Protein 3NRW (pdb70)

Foldseek 3Di:
DDKAFLVRLLVVVLVVCVPPDDPVVSVLLVVLSVLVNVVCVVVVNGILPDDLVNLVVSLVVVVPDPDDLVSSLVNVSVLVSVCVCLVVVRHPVCHSVSHDRD

Nearest PDB structures (foldseek):
  3nrw-assembly1_A  TM=1.010E+00  e=4.434E-15  Haloarcula marismortui
  1pvq-assembly1_B-2  TM=6.717E-01  e=6.947E-01  Punavirus P1
  1pvp-assembly1_B-2  TM=6.089E-01  e=6.559E-01  Punavirus P1
  3c28-assembly1_A-2  TM=6.349E-01  e=1.233E+00  unclassified
  2hof-assembly1_A-2  TM=6.250E-01  e=1.841E+00  Punavirus P1

Structure (mmCIF, N/CA/C/O backbone):
data_3NRW
#
_entry.id   3NRW
#
_cell.length_a   78.531
_cell.length_b   78.531
_cell.length_c   36.654
_cell.angle_alpha   90.000
_cell.angle_beta   90.000
_cell.angle_gamma   120.000
#
_symmetry.space_group_name_H-M   'P 61'
#
loop_
_entity.id
_entity.type
_entity.pdbx_description
1 polymer 'Phage integrase/site-specific recombinase'
2 water water
#
loop_
_atom_site.group_PDB
_atom_site.id
_atom_site.type_symbol
_atom_site.label_atom_id
_atom_site.label_alt_id
_atom_site.label_comp_id
_atom_site.label_asym_id
_atom_site.label_entity_id
_atom_site.label_seq_id
_atom_site.pdbx_PDB_ins_code
_atom_site.Cartn_x
_atom_site.Cartn_y
_atom_site.Cartn_z
_atom_site.occupancy
_atom_site.B_iso_or_equiv
_atom_site.auth_seq_id
_atom_site.auth_comp_id
_atom_site.auth_asym_id
_atom_site.auth_atom_id
_atom_site.pdbx_PDB_model_num
ATOM 1 N N . ARG A 1 4 ? -3.146 20.829 16.079 1.00 41.52 4 ARG A N 1
ATOM 2 C CA . ARG A 1 4 ? -3.908 21.883 15.353 1.00 41.37 4 ARG A CA 1
ATOM 3 C C . ARG A 1 4 ? -3.348 23.281 15.633 1.00 35.08 4 ARG A C 1
ATOM 4 O O . ARG A 1 4 ? -2.991 24.007 14.708 1.00 38.72 4 ARG A O 1
ATOM 12 N N . PRO A 1 5 ? -3.258 23.678 16.915 1.00 31.93 5 PRO A N 1
ATOM 13 C CA . PRO A 1 5 ? -2.725 25.014 17.204 1.00 23.81 5 PRO A CA 1
ATOM 14 C C . PRO A 1 5 ? -1.227 25.138 16.925 1.00 21.55 5 PRO A C 1
ATOM 15 O O . PRO A 1 5 ? -0.491 24.153 16.976 1.00 23.57 5 PRO A O 1
ATOM 19 N N . SER A 1 6 ? -0.787 26.356 16.628 1.00 19.32 6 SER A N 1
ATOM 20 C CA . SER A 1 6 ? 0.615 26.617 16.331 1.00 21.21 6 SER A CA 1
ATOM 21 C C . SER A 1 6 ? 1.041 27.960 16.913 1.00 19.65 6 SER A C 1
ATOM 22 O O . SER A 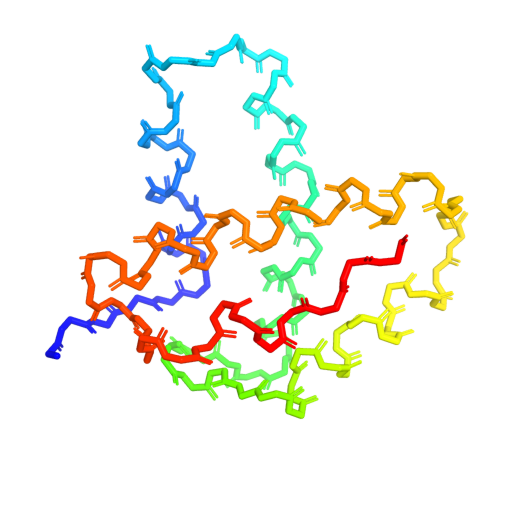1 6 ? 0.331 28.958 16.778 1.00 20.31 6 SER A O 1
ATOM 25 N N . LEU A 1 7 ? 2.197 27.976 17.572 1.00 15.79 7 LEU A N 1
ATOM 26 C CA . LEU A 1 7 ? 2.723 29.199 18.161 1.00 12.31 7 LEU A CA 1
ATOM 27 C C . LEU A 1 7 ? 4.205 29.353 17.869 1.00 14.80 7 LEU A C 1
ATOM 28 O O . LEU A 1 7 ? 4.967 28.383 17.904 1.00 15.59 7 LEU A O 1
ATOM 33 N N . SER A 1 8 ? 4.600 30.587 17.585 1.00 14.44 8 SER A N 1
ATOM 34 C CA . SER A 1 8 ? 5.993 30.903 17.313 1.00 14.21 8 SER A CA 1
ATOM 35 C C . SER A 1 8 ? 6.696 30.908 18.656 1.00 14.96 8 SER A C 1
ATOM 36 O O . SER A 1 8 ? 6.046 30.928 19.704 1.00 14.66 8 SER A O 1
ATOM 39 N N . PRO A 1 9 ? 8.035 30.876 18.646 1.00 14.38 9 PRO A N 1
ATOM 40 C CA . PRO A 1 9 ? 8.760 30.890 19.915 1.00 13.75 9 PRO A CA 1
ATOM 41 C C . PRO A 1 9 ? 8.336 32.085 20.781 1.00 15.15 9 PRO A C 1
ATOM 42 O O . PRO A 1 9 ? 8.004 31.916 21.958 1.00 14.65 9 PRO A O 1
ATOM 46 N N . ARG A 1 10 ? 8.316 33.283 20.201 1.00 13.66 10 ARG A N 1
ATOM 47 C CA . ARG A 1 10 ? 7.937 34.472 20.962 1.00 15.75 10 ARG A CA 1
ATOM 48 C C . ARG A 1 10 ? 6.516 34.366 21.522 1.00 14.38 10 ARG A C 1
ATOM 49 O O . ARG A 1 10 ? 6.288 34.657 22.697 1.00 14.72 10 ARG A O 1
ATOM 57 N N . GLU A 1 11 ? 5.567 33.936 20.696 1.00 13.83 11 GLU A N 1
ATOM 58 C CA . GLU A 1 11 ? 4.185 33.804 21.155 1.00 16.61 11 GLU A CA 1
ATOM 59 C C . GLU A 1 11 ? 4.084 32.791 22.293 1.00 14.94 11 GLU A C 1
ATOM 60 O O . GLU A 1 11 ? 3.410 33.034 23.299 1.00 14.36 11 GLU A O 1
ATOM 66 N N . ALA A 1 12 ? 4.751 31.652 22.123 1.00 10.88 12 ALA A N 1
ATOM 67 C CA . ALA A 1 12 ? 4.745 30.593 23.132 1.00 13.73 12 ALA A CA 1
ATOM 68 C C . ALA A 1 12 ? 5.397 31.060 24.429 1.00 15.04 12 ALA A C 1
ATOM 69 O O . ALA A 1 12 ? 4.965 30.683 25.522 1.00 14.11 12 ALA A O 1
ATOM 71 N N . ARG A 1 13 ? 6.442 31.870 24.300 1.00 13.22 13 ARG A N 1
ATOM 72 C CA . ARG A 1 13 ? 7.150 32.400 25.462 1.00 16.27 13 ARG A CA 1
ATOM 73 C C . ARG A 1 13 ? 6.208 33.348 26.215 1.00 17.01 13 ARG A C 1
ATOM 74 O O . ARG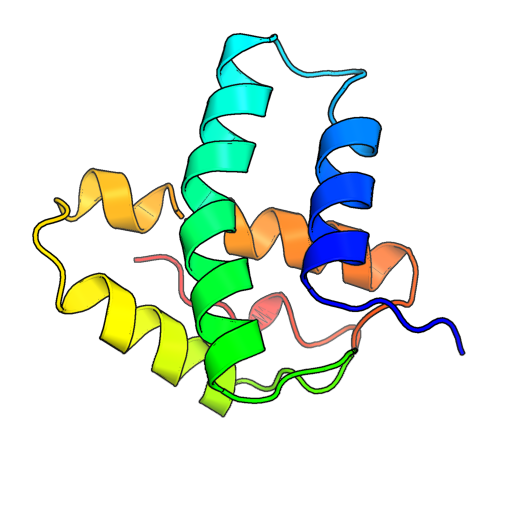 A 1 13 ? 6.027 33.206 27.426 1.00 15.42 13 ARG A O 1
ATOM 82 N N . ASP A 1 14 ? 5.595 34.294 25.502 1.00 15.79 14 ASP A N 1
ATOM 83 C CA . ASP A 1 14 ? 4.671 35.240 26.139 1.00 16.12 14 ASP A CA 1
ATOM 84 C C . ASP A 1 14 ? 3.498 34.510 26.795 1.00 16.73 14 ASP A C 1
ATOM 85 O O . ASP A 1 14 ? 3.067 34.868 27.893 1.00 15.77 14 ASP A O 1
ATOM 90 N N . ARG A 1 15 ? 2.975 33.496 26.115 1.00 14.91 15 ARG A N 1
ATOM 91 C CA . ARG A 1 15 ? 1.837 32.743 26.633 1.00 16.52 15 ARG A CA 1
ATOM 92 C C . ARG A 1 15 ? 2.181 32.059 27.947 1.00 18.44 15 ARG A C 1
ATOM 93 O O . ARG A 1 15 ? 1.397 32.079 28.896 1.00 18.15 15 ARG A O 1
ATOM 101 N N . TYR A 1 16 ? 3.365 31.458 27.996 1.00 15.97 16 TYR A N 1
ATOM 102 C CA . TYR A 1 16 ? 3.825 30.765 29.187 1.00 19.25 16 TYR A CA 1
ATOM 103 C C . TYR A 1 16 ? 3.987 31.722 30.370 1.00 20.20 16 TYR A C 1
ATOM 104 O O . TYR A 1 16 ? 3.527 31.433 31.479 1.00 21.01 16 TYR A O 1
ATOM 113 N N . LEU A 1 17 ? 4.623 32.867 30.142 1.00 16.91 17 LEU A N 1
ATOM 114 C CA . LEU A 1 17 ? 4.829 33.828 31.228 1.00 16.63 17 LEU A CA 1
ATOM 115 C C . LEU A 1 17 ? 3.499 34.324 31.800 1.00 19.84 17 LEU A C 1
ATOM 116 O O . LEU A 1 17 ? 3.353 34.456 33.016 1.00 23.03 17 LEU A O 1
ATOM 121 N N . ALA A 1 18 ? 2.533 34.586 30.925 1.00 18.25 18 ALA A N 1
ATOM 122 C CA . ALA A 1 18 ? 1.217 35.046 31.363 1.00 18.21 18 ALA A CA 1
ATOM 123 C C . ALA A 1 18 ? 0.546 33.938 32.169 1.00 23.21 18 ALA A C 1
ATOM 124 O O . ALA A 1 18 ? -0.111 34.196 33.183 1.00 25.71 18 ALA A O 1
ATOM 126 N N . HIS A 1 19 ? 0.714 32.703 31.703 1.00 21.63 19 HIS A N 1
ATOM 127 C CA . HIS A 1 19 ? 0.145 31.530 32.356 1.00 27.35 19 HIS A CA 1
ATOM 128 C C . HIS A 1 19 ? 0.710 31.306 33.756 1.00 35.02 19 HIS A C 1
ATOM 129 O O . HIS A 1 19 ? -0.005 30.868 34.660 1.00 30.16 19 HIS A O 1
ATOM 136 N N . ARG A 1 20 ? 1.994 31.602 33.931 1.00 28.79 20 ARG A N 1
ATOM 137 C CA . ARG A 1 20 ? 2.654 31.434 35.225 1.00 29.02 20 ARG A CA 1
ATOM 138 C C . ARG A 1 20 ? 2.444 32.671 36.094 1.00 30.02 20 ARG A C 1
ATOM 139 O O . ARG A 1 20 ? 2.709 32.653 37.298 1.00 29.40 20 ARG A O 1
ATOM 147 N N . GLN A 1 21 ? 1.959 33.740 35.470 1.00 31.37 21 GLN A N 1
ATOM 148 C CA . GLN A 1 21 ? 1.708 35.004 36.154 1.00 40.17 21 GLN A CA 1
ATOM 149 C C . GLN A 1 21 ? 0.560 34.867 37.154 1.00 47.53 21 GLN A C 1
ATOM 150 O O . GLN A 1 21 ? -0.053 35.863 37.539 1.00 54.16 21 GLN A O 1
ATOM 156 N N . THR A 1 22 ? 0.267 33.639 37.572 1.00 42.64 22 THR A N 1
ATOM 157 C CA . THR A 1 22 ? -0.818 33.408 38.520 1.00 46.24 22 THR A CA 1
ATOM 158 C C . THR A 1 22 ? -0.369 32.674 39.779 1.00 44.74 22 THR A C 1
ATOM 159 O O . THR A 1 22 ? -0.956 32.851 40.846 1.00 51.43 22 THR A O 1
ATOM 163 N N . ASP A 1 23 ? 0.667 31.850 39.655 1.00 42.75 23 ASP A N 1
ATOM 164 C CA . ASP A 1 23 ? 1.176 31.096 40.796 1.00 41.85 23 ASP A CA 1
ATOM 165 C C . ASP A 1 23 ? 2.681 31.257 40.997 1.00 42.64 23 ASP A C 1
ATOM 166 O O . ASP A 1 23 ? 3.335 30.387 41.578 1.00 42.42 23 ASP A O 1
ATOM 171 N N . ALA A 1 24 ? 3.226 32.370 40.519 1.00 35.74 24 ALA A N 1
ATOM 172 C CA . ALA A 1 24 ? 4.654 32.638 40.651 1.00 29.32 24 ALA A CA 1
ATOM 173 C C . ALA A 1 24 ? 4.912 34.098 41.004 1.00 22.24 24 ALA A C 1
ATOM 174 O O . ALA A 1 24 ? 4.194 34.990 40.554 1.00 24.66 24 ALA A O 1
ATOM 176 N N . ALA A 1 25 ? 5.939 34.334 41.816 1.00 21.68 25 ALA A N 1
ATOM 177 C CA . ALA A 1 25 ? 6.302 35.687 42.221 1.00 19.03 25 ALA A CA 1
ATOM 178 C C . ALA A 1 25 ? 6.868 36.432 41.013 1.00 27.66 25 ALA A C 1
ATOM 179 O O . ALA A 1 25 ? 7.281 35.807 40.036 1.00 24.11 25 ALA A O 1
ATOM 181 N N . ASP A 1 26 ? 6.880 37.761 41.089 1.00 27.58 26 ASP A N 1
ATOM 182 C CA . ASP A 1 26 ? 7.393 38.612 40.012 1.00 22.61 26 ASP A CA 1
ATOM 183 C C . ASP A 1 26 ? 8.824 38.249 39.635 1.00 23.14 26 ASP A C 1
ATOM 184 O O . ASP A 1 26 ? 9.189 38.265 38.457 1.00 19.06 26 ASP A O 1
ATOM 189 N N . ALA A 1 27 ? 9.639 37.942 40.639 1.00 22.50 27 ALA A N 1
ATOM 190 C CA . ALA A 1 27 ? 11.034 37.591 40.398 1.00 24.13 27 ALA A CA 1
ATOM 191 C C . ALA A 1 27 ? 11.157 36.285 39.624 1.00 23.20 27 ALA A C 1
ATOM 192 O O . ALA A 1 27 ? 12.046 36.140 38.788 1.00 21.21 27 ALA A O 1
ATOM 194 N N . SER A 1 28 ? 10.271 35.333 39.900 1.00 22.41 28 SER A N 1
ATOM 195 C CA . SER A 1 28 ? 10.318 34.057 39.196 1.00 20.23 28 SER A CA 1
ATOM 196 C C . SER A 1 28 ? 9.973 34.268 37.724 1.00 21.10 28 SER A C 1
ATOM 197 O O . SER A 1 28 ? 10.605 33.688 36.840 1.00 19.16 28 SER A O 1
ATOM 200 N N . ILE A 1 29 ? 8.972 35.105 37.468 1.00 20.65 29 ILE A N 1
ATOM 201 C CA . ILE A 1 29 ? 8.558 35.402 36.101 1.00 22.04 29 ILE A CA 1
ATOM 202 C C . ILE A 1 29 ? 9.726 36.031 35.352 1.00 19.44 29 ILE A C 1
ATOM 203 O O . ILE A 1 29 ? 9.998 35.675 34.206 1.00 20.19 29 ILE A O 1
ATOM 208 N N . LYS A 1 30 ? 10.414 36.972 35.992 1.00 18.82 30 LYS A N 1
ATOM 209 C CA . LYS A 1 30 ? 11.556 37.606 35.348 1.00 16.83 30 LYS A CA 1
ATOM 210 C C . LYS A 1 30 ? 12.623 36.563 35.048 1.00 15.37 30 LYS A C 1
ATOM 211 O O . LYS A 1 30 ? 13.207 36.565 33.965 1.00 16.92 30 LYS A O 1
ATOM 217 N N . SER A 1 31 ? 12.874 35.667 35.998 1.00 16.02 31 SER A N 1
ATOM 218 C CA . SER A 1 31 ? 13.880 34.626 35.793 1.00 17.56 31 SER A CA 1
ATOM 219 C C . SER A 1 31 ? 13.498 33.747 34.603 1.00 16.06 31 SER A C 1
ATOM 220 O O . SER A 1 31 ? 14.343 33.426 33.760 1.00 14.43 31 SER A O 1
ATOM 223 N N . PHE A 1 32 ? 12.227 33.362 34.538 1.00 15.11 32 PHE A N 1
ATOM 224 C CA . PHE A 1 32 ? 11.730 32.545 33.431 1.00 17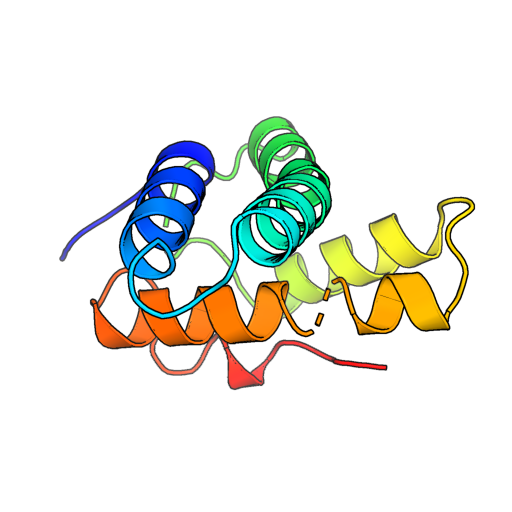.44 32 PHE A CA 1
ATOM 225 C C . PHE A 1 32 ? 11.945 33.327 32.138 1.00 16.59 32 PHE A C 1
ATOM 226 O O . PHE A 1 32 ? 12.387 32.773 31.129 1.00 16.27 32 PHE A O 1
ATOM 234 N N . ARG A 1 33 ? 11.626 34.617 32.174 1.00 14.83 33 ARG A N 1
ATOM 235 C CA . ARG A 1 33 ? 11.787 35.466 31.003 1.00 16.12 33 ARG A CA 1
ATOM 236 C C . ARG A 1 33 ? 13.243 35.506 30.555 1.00 18.12 33 ARG A C 1
ATOM 237 O O . ARG A 1 33 ? 13.539 35.297 29.378 1.00 14.84 33 ARG A O 1
ATOM 245 N N . TYR A 1 34 ? 14.154 35.767 31.485 1.00 13.54 34 TYR A N 1
ATOM 246 C CA . TYR A 1 34 ? 15.573 35.843 31.134 1.00 16.04 34 TYR A CA 1
ATOM 247 C C . TYR A 1 34 ? 16.081 34.522 30.561 1.00 17.40 34 TYR A C 1
ATOM 248 O O . TYR A 1 34 ? 16.814 34.509 29.569 1.00 18.81 34 TYR A O 1
ATOM 257 N N . ARG A 1 35 ? 15.689 33.411 31.175 1.00 13.09 35 ARG A N 1
ATOM 258 C CA . ARG A 1 35 ? 16.133 32.110 30.699 1.00 14.19 35 ARG A CA 1
ATOM 259 C C . ARG A 1 35 ? 15.624 31.793 29.297 1.00 20.16 35 ARG A C 1
ATOM 260 O O . ARG A 1 35 ? 16.393 31.356 28.438 1.00 17.46 35 ARG A O 1
ATOM 268 N N . LEU A 1 36 ? 14.338 32.024 29.065 1.00 14.34 36 LEU A N 1
ATOM 269 C CA . LEU A 1 36 ? 13.744 31.720 27.771 1.00 13.79 36 LEU A CA 1
ATOM 270 C C . LEU A 1 36 ? 14.120 32.710 26.688 1.00 17.53 36 LEU A C 1
ATOM 271 O O . LEU A 1 36 ? 13.972 32.416 25.504 1.00 13.43 36 LEU A O 1
ATOM 276 N N . LYS A 1 37 ? 14.612 33.882 27.083 1.00 14.50 37 LYS A N 1
ATOM 277 C CA . LYS A 1 37 ? 15.015 34.869 26.092 1.00 15.64 37 LYS A CA 1
ATOM 278 C C . LYS A 1 37 ? 16.101 34.270 25.205 1.00 14.66 37 LYS A C 1
ATOM 279 O O . LYS A 1 37 ? 16.123 34.498 23.997 1.00 11.83 37 LYS A O 1
ATOM 285 N N . HIS A 1 38 ? 16.999 33.491 25.802 1.00 12.10 38 HIS A N 1
ATOM 286 C CA . HIS A 1 38 ? 18.074 32.882 25.035 1.00 13.61 38 HIS A CA 1
ATOM 287 C C . HIS A 1 38 ? 17.527 31.908 24.013 1.00 12.23 38 HIS A C 1
ATOM 288 O O . HIS A 1 38 ? 18.034 31.815 22.895 1.00 14.89 38 HIS A O 1
ATOM 295 N N . PHE A 1 39 ? 16.490 31.179 24.393 1.00 11.91 39 PHE A N 1
ATOM 296 C CA . PHE A 1 39 ? 15.916 30.217 23.476 1.00 11.52 39 PHE A CA 1
ATOM 297 C C . PHE A 1 39 ? 15.172 30.889 22.327 1.00 12.68 39 PHE A C 1
ATOM 298 O O . PHE A 1 39 ? 15.307 30.484 21.173 1.00 14.22 39 PHE A O 1
ATOM 306 N N . VAL A 1 40 ? 14.385 31.910 22.640 1.00 10.88 40 VAL A N 1
ATOM 307 C CA . VAL A 1 40 ? 13.630 32.599 21.602 1.00 12.95 40 VAL A CA 1
ATOM 308 C 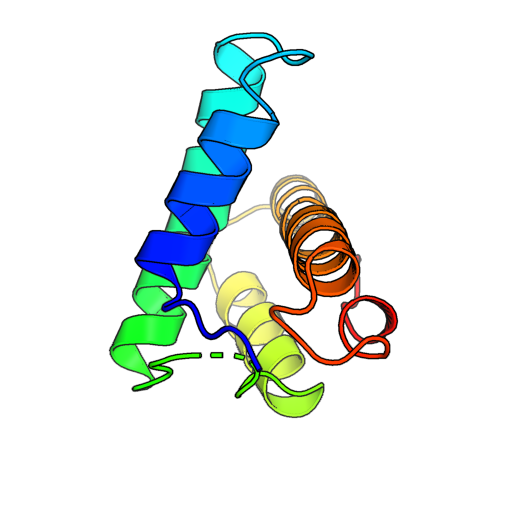C . VAL A 1 40 ? 14.546 33.204 20.543 1.00 12.64 40 VAL A C 1
ATOM 309 O O . VAL A 1 40 ? 14.298 33.043 19.348 1.00 15.54 40 VAL A O 1
ATOM 313 N N . GLU A 1 41 ? 15.608 33.889 20.964 1.00 13.27 41 GLU A N 1
ATOM 314 C CA . GLU A 1 41 ? 16.526 34.486 19.996 1.00 16.06 41 GLU A CA 1
ATOM 315 C C . GLU A 1 41 ? 17.224 33.402 19.178 1.00 15.33 41 GLU A C 1
ATOM 316 O O . GLU A 1 41 ? 17.366 33.531 17.963 1.00 12.73 41 GLU A O 1
ATOM 322 N N . TRP A 1 42 ? 17.649 32.330 19.845 1.00 13.96 42 TRP A N 1
ATOM 323 C CA . TRP A 1 42 ? 18.309 31.220 19.169 1.00 14.22 42 TRP A CA 1
ATOM 324 C C . TRP A 1 42 ? 17.366 30.574 18.155 1.00 13.89 42 TRP A C 1
ATOM 325 O O . TRP A 1 42 ? 17.733 30.359 16.997 1.00 15.31 42 TRP A O 1
ATOM 336 N N . ALA A 1 43 ? 16.149 30.262 18.588 1.00 12.43 43 ALA A N 1
ATOM 337 C CA . ALA A 1 43 ? 15.178 29.629 17.698 1.00 12.80 43 ALA A CA 1
ATOM 338 C C . ALA A 1 43 ? 14.850 30.524 16.503 1.00 14.88 43 ALA A C 1
ATOM 339 O O . ALA A 1 43 ? 14.809 30.047 15.367 1.00 15.93 43 ALA A O 1
ATOM 341 N N . GLU A 1 44 ? 14.627 31.812 16.750 1.00 11.96 44 GLU A N 1
ATOM 342 C CA . GLU A 1 44 ? 14.302 32.726 15.661 1.00 13.89 44 GLU A CA 1
ATOM 343 C C . GLU A 1 44 ? 15.456 32.805 14.662 1.00 16.87 44 GLU A C 1
ATOM 344 O O . GLU A 1 44 ? 15.233 32.816 13.451 1.00 15.38 44 GLU A O 1
ATOM 350 N N . GLU A 1 45 ? 16.686 32.851 15.162 1.00 14.96 45 GLU A N 1
ATOM 351 C CA . GLU A 1 45 ? 17.840 32.923 14.270 1.00 20.18 45 GLU A CA 1
ATOM 352 C C . GLU A 1 45 ? 18.037 31.647 13.463 1.00 23.32 45 GLU A C 1
ATOM 353 O O . GLU A 1 45 ? 18.613 31.679 12.373 1.00 23.61 45 GLU A O 1
ATOM 359 N N . ARG A 1 46 ? 17.542 30.532 13.997 1.00 17.90 46 ARG A N 1
ATOM 360 C CA . ARG A 1 46 ? 17.643 29.235 13.343 1.00 22.27 46 ARG A CA 1
ATOM 361 C C . ARG A 1 46 ? 16.401 28.955 12.502 1.00 20.90 46 ARG A C 1
ATOM 362 O O . ARG A 1 46 ? 16.163 27.818 12.097 1.00 24.93 46 ARG A O 1
ATOM 370 N N . ASP A 1 47 ? 15.608 29.996 12.262 1.00 20.27 47 ASP A N 1
ATOM 371 C CA . ASP A 1 47 ? 14.391 29.908 11.459 1.00 21.46 47 ASP A CA 1
ATOM 372 C C . ASP A 1 47 ? 13.327 28.934 11.970 1.00 25.63 47 ASP A C 1
ATOM 373 O O . ASP A 1 47 ? 12.631 28.296 11.181 1.00 25.35 47 ASP A O 1
ATOM 378 N N . ILE A 1 48 ? 13.205 28.804 13.286 1.00 18.00 48 ILE A N 1
ATOM 379 C CA . ILE A 1 48 ? 12.177 27.941 13.868 1.00 18.21 48 ILE A CA 1
ATOM 380 C C . ILE A 1 48 ? 10.950 28.835 14.055 1.00 19.28 48 ILE A C 1
ATOM 381 O O . ILE A 1 48 ? 10.888 29.617 15.000 1.00 19.63 48 ILE A O 1
ATOM 386 N N . THR A 1 49 ? 9.973 28.712 13.158 1.00 16.75 49 THR A N 1
ATOM 387 C CA . THR A 1 49 ? 8.777 29.555 13.202 1.00 19.2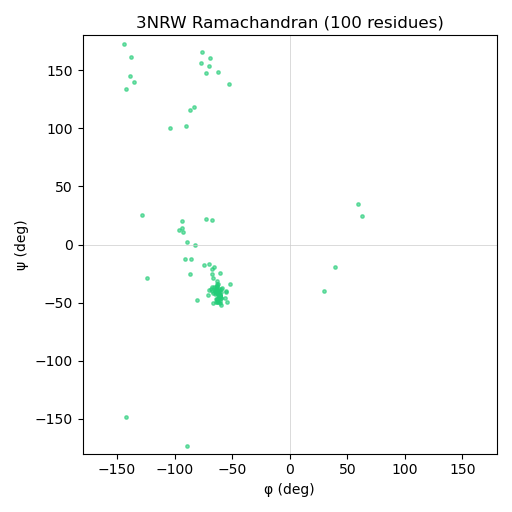1 49 THR A CA 1
ATOM 388 C C . THR A 1 49 ? 7.597 29.030 14.006 1.00 18.07 49 THR A C 1
ATOM 389 O O . THR A 1 49 ? 6.654 29.772 14.267 1.00 17.20 49 THR A O 1
ATOM 393 N N . ALA A 1 50 ? 7.639 27.755 14.383 1.00 16.06 50 ALA A N 1
ATOM 394 C CA . ALA A 1 50 ? 6.567 27.147 15.163 1.00 16.30 50 ALA A CA 1
ATOM 395 C C . ALA A 1 50 ? 7.214 26.197 16.157 1.00 16.81 50 ALA A C 1
ATOM 396 O O . ALA A 1 50 ? 8.111 25.436 15.798 1.00 16.68 50 ALA A O 1
ATOM 406 N N . ARG A 1 52 ? 6.162 23.512 17.361 1.00 15.91 52 ARG A N 1
ATOM 407 C CA . ARG A 1 52 ? 5.959 22.109 17.019 1.00 18.81 52 ARG A CA 1
ATOM 408 C C . ARG A 1 52 ? 7.111 21.565 16.166 1.00 17.01 52 ARG A C 1
ATOM 409 O O . ARG A 1 52 ? 7.314 20.352 16.084 1.00 19.43 52 ARG A O 1
ATOM 417 N N . GLU A 1 53 ? 7.866 22.466 15.544 1.00 16.68 53 GLU A N 1
ATOM 418 C CA . GLU A 1 53 ? 8.998 22.087 14.698 1.00 18.57 53 GLU A CA 1
ATOM 419 C C . GLU A 1 53 ? 10.170 21.534 15.503 1.00 21.37 53 GLU A C 1
ATOM 420 O O . GLU A 1 53 ? 11.063 20.895 14.949 1.00 20.36 53 GLU A O 1
ATOM 426 N N . LEU A 1 54 ? 10.170 21.784 16.808 1.00 17.40 54 LEU A N 1
ATOM 427 C CA . LEU A 1 54 ? 11.241 21.295 17.668 1.00 19.13 54 LEU 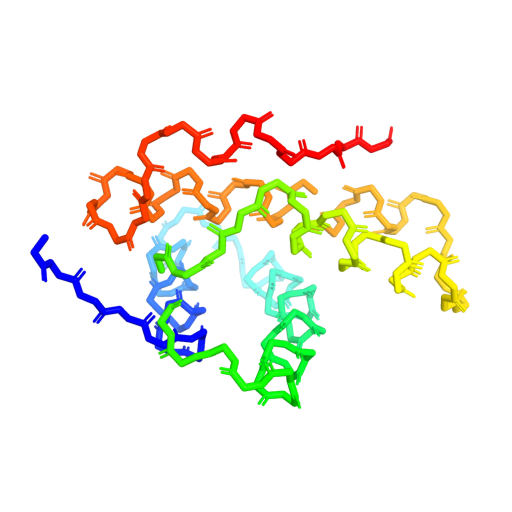A CA 1
ATOM 428 C C . LEU A 1 54 ? 11.322 19.772 17.690 1.00 21.83 54 LEU A C 1
ATOM 429 O O . LEU A 1 54 ? 10.311 19.083 17.553 1.00 22.60 54 LEU A O 1
ATOM 434 N N . THR A 1 55 ? 12.541 19.266 17.865 1.00 19.76 55 THR A N 1
ATOM 435 C CA . THR A 1 55 ? 12.822 17.830 17.917 1.00 16.76 55 THR A CA 1
ATOM 436 C C . THR A 1 55 ? 13.937 17.587 18.925 1.00 18.79 55 THR A C 1
ATOM 437 O O . THR A 1 55 ? 14.543 18.533 19.428 1.00 17.71 55 THR A O 1
ATOM 441 N N . GLY A 1 56 ? 14.217 16.317 19.206 1.00 21.39 56 GLY A N 1
ATOM 442 C CA . GLY A 1 56 ? 15.291 15.997 20.130 1.00 18.56 56 GLY A CA 1
ATOM 443 C C . GLY A 1 56 ? 16.606 16.571 19.623 1.00 17.16 56 GLY A C 1
ATOM 444 O O . GLY A 1 56 ? 17.437 17.047 20.405 1.00 14.93 56 GLY A O 1
ATOM 445 N N . TRP A 1 57 ? 16.803 16.528 18.307 1.00 15.14 57 TRP A N 1
ATOM 446 C CA . TRP A 1 57 ? 18.023 17.059 17.713 1.00 17.28 57 TRP A CA 1
ATOM 447 C C . TRP A 1 57 ? 18.151 18.559 17.955 1.00 14.38 57 TRP A C 1
ATOM 448 O O . TRP A 1 57 ? 19.193 19.033 18.402 1.00 14.36 57 TRP A O 1
ATOM 459 N N . LYS A 1 58 ? 17.091 19.306 17.663 1.00 18.08 58 LYS A N 1
ATOM 460 C CA . LYS A 1 58 ? 17.128 20.749 17.851 1.00 18.62 58 LYS A CA 1
ATOM 461 C C . LYS A 1 58 ? 17.326 21.108 19.320 1.00 13.58 58 LYS A C 1
ATOM 462 O O . LYS A 1 58 ? 18.057 22.050 19.642 1.00 13.48 58 LYS A O 1
ATOM 468 N N . LEU A 1 59 ? 16.689 20.358 20.214 1.00 16.11 59 LEU A N 1
ATOM 469 C CA . LEU A 1 59 ? 16.838 20.624 21.646 1.00 15.55 59 LEU A CA 1
ATOM 470 C C . LEU A 1 59 ? 18.281 20.383 22.084 1.00 17.76 59 LEU A C 1
ATOM 471 O O . LEU A 1 59 ? 18.824 21.136 22.904 1.00 13.48 59 LEU A O 1
ATOM 476 N N . ASP A 1 60 ? 18.904 19.339 21.538 1.00 13.90 60 ASP A N 1
ATOM 477 C CA . ASP A 1 60 ? 20.292 19.028 21.876 1.00 14.77 60 ASP A CA 1
ATOM 478 C C . ASP A 1 60 ? 21.209 20.123 21.332 1.00 16.39 60 ASP A C 1
ATOM 479 O O . ASP A 1 60 ? 22.210 20.467 21.952 1.00 13.86 60 ASP A O 1
ATOM 484 N N . GLU A 1 61 ? 20.870 20.654 20.159 1.00 13.73 61 GLU A N 1
ATOM 485 C CA . GLU A 1 61 ? 21.658 21.719 19.562 1.00 15.45 61 GLU A CA 1
ATOM 486 C C . GLU A 1 61 ? 21.605 22.919 20.491 1.00 13.46 61 GLU A C 1
ATOM 487 O O . GLU A 1 61 ? 22.622 23.566 20.746 1.00 14.79 61 GLU A O 1
ATOM 493 N N . TYR A 1 62 ? 20.415 23.214 21.001 1.00 14.82 62 TYR A N 1
ATOM 494 C CA . TYR A 1 62 ? 20.265 24.353 21.895 1.00 14.35 62 TYR A CA 1
ATOM 495 C C . TYR A 1 62 ? 21.070 24.153 23.170 1.00 13.48 62 TYR A C 1
ATOM 496 O O . TYR A 1 62 ? 21.785 25.056 23.616 1.00 14.25 62 TYR A O 1
ATOM 505 N N . GLU A 1 63 ? 20.958 22.971 23.761 1.00 15.78 63 GLU A N 1
ATOM 506 C CA . GLU A 1 63 ? 21.688 22.699 24.986 1.00 12.99 63 GLU A CA 1
ATOM 507 C C . GLU A 1 63 ? 23.188 22.909 24.797 1.00 17.89 63 GLU A C 1
ATOM 508 O O . GLU A 1 63 ? 23.854 23.539 25.625 1.00 15.23 63 GLU A O 1
ATOM 514 N N . THR A 1 64 ? 23.720 22.380 23.702 1.00 15.65 64 THR A N 1
ATOM 515 C CA . THR A 1 64 ? 25.142 22.514 23.415 1.00 14.79 64 THR A CA 1
ATOM 516 C C . THR A 1 64 ? 25.542 23.971 23.205 1.00 15.78 64 THR A C 1
ATOM 517 O O . THR A 1 64 ? 26.617 24.403 23.623 1.00 18.00 64 THR A O 1
ATOM 521 N N . PHE A 1 65 ? 24.667 24.722 22.550 1.00 13.48 65 PHE A N 1
ATOM 522 C CA . PHE A 1 65 ? 24.892 26.136 22.306 1.00 14.39 65 PHE A CA 1
ATOM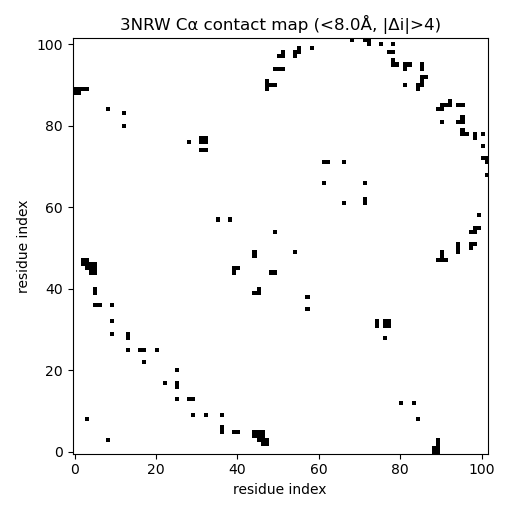 523 C C . PHE A 1 65 ? 25.042 26.841 23.656 1.00 14.53 65 PHE A C 1
ATOM 524 O O . PHE A 1 65 ? 26.029 27.546 23.897 1.00 17.17 65 PHE A O 1
ATOM 532 N N . ARG A 1 66 ? 24.080 26.631 24.549 1.00 15.92 66 ARG A N 1
ATOM 533 C CA . ARG A 1 66 ? 24.129 27.266 25.865 1.00 13.47 66 ARG A CA 1
ATOM 534 C C . ARG A 1 66 ? 25.347 26.807 26.681 1.00 19.02 66 ARG A C 1
ATOM 535 O O . ARG A 1 66 ? 25.937 27.595 27.421 1.00 17.82 66 ARG A O 1
ATOM 543 N N . ARG A 1 67 ? 25.730 25.544 26.530 1.00 15.00 67 ARG A N 1
ATOM 544 C CA . ARG A 1 67 ? 26.878 25.002 27.252 1.00 22.62 67 ARG A CA 1
ATOM 545 C C . ARG A 1 67 ? 28.162 25.688 26.779 1.00 26.58 67 ARG A C 1
ATOM 546 O O . ARG A 1 67 ? 29.191 25.660 27.462 1.00 30.18 67 ARG A O 1
ATOM 554 N N . GLY A 1 68 ? 28.092 26.302 25.601 1.00 23.03 68 GLY A N 1
ATOM 555 C CA . GLY A 1 68 ? 29.240 26.997 25.048 1.00 24.31 68 GLY A CA 1
ATOM 556 C C . GLY A 1 68 ? 29.324 28.456 25.467 1.00 18.72 68 GLY A C 1
ATOM 557 O O . GLY A 1 68 ? 30.218 29.179 25.030 1.00 22.49 68 GLY A O 1
ATOM 558 N N . SER A 1 69 ? 28.391 28.897 26.307 1.00 21.14 69 SER A N 1
ATOM 559 C CA . SER A 1 69 ? 28.384 30.277 26.787 1.00 17.48 69 SER A CA 1
ATOM 560 C C . SER A 1 69 ? 29.222 30.374 28.061 1.00 22.27 69 SER A C 1
ATOM 561 O O . SER A 1 69 ? 29.864 29.402 28.454 1.00 21.89 69 SER A O 1
ATOM 564 N N . ASP A 1 70 ? 29.207 31.538 28.706 1.00 21.93 70 ASP A N 1
ATOM 565 C CA . ASP A 1 70 ? 29.982 31.748 29.928 1.00 25.83 70 ASP A CA 1
ATOM 566 C C . ASP A 1 70 ? 29.171 31.459 31.189 1.00 26.08 70 ASP A C 1
ATOM 567 O O . ASP A 1 70 ? 29.606 31.765 32.299 1.00 25.55 70 ASP A O 1
ATOM 572 N N . VAL A 1 71 ? 27.998 30.860 31.015 1.00 22.00 71 VAL A N 1
ATOM 573 C CA . VAL A 1 71 ? 27.125 30.538 32.136 1.00 19.99 71 VAL A CA 1
ATOM 574 C C . VAL A 1 71 ? 27.653 29.371 32.973 1.00 20.36 71 VAL A C 1
ATOM 575 O O . VAL A 1 71 ? 28.305 28.466 32.444 1.00 24.55 71 VAL A O 1
ATOM 579 N N . SER A 1 72 ? 27.376 29.404 34.277 1.00 18.18 72 SER A N 1
ATOM 580 C CA . SER A 1 72 ? 27.798 28.349 35.202 1.00 24.43 72 SER A CA 1
ATOM 581 C C . SER A 1 72 ? 26.881 27.139 35.047 1.00 30.20 72 SER A C 1
ATOM 582 O O . SER A 1 72 ? 25.737 27.268 34.606 1.00 21.04 72 SER A O 1
ATOM 585 N N . PRO A 1 73 ? 27.365 25.945 35.423 1.00 29.84 73 PRO A N 1
ATOM 586 C CA . PRO A 1 73 ? 26.545 24.736 35.312 1.00 32.00 73 PRO A CA 1
ATOM 587 C C . PRO A 1 73 ? 25.212 24.865 36.050 1.00 33.12 73 PRO A C 1
ATOM 588 O O . PRO A 1 73 ? 24.172 24.440 35.548 1.00 33.70 73 PRO A O 1
ATOM 592 N N . ALA A 1 74 ? 25.246 25.465 37.235 1.00 27.44 74 ALA A N 1
ATOM 593 C CA . ALA A 1 74 ? 24.045 25.652 38.043 1.00 26.82 74 ALA A CA 1
ATOM 594 C C . ALA A 1 74 ? 23.023 26.526 37.321 1.00 28.99 74 ALA A C 1
ATOM 595 O O . ALA A 1 74 ? 21.821 26.270 37.370 1.00 25.64 74 ALA A O 1
ATOM 597 N N . THR A 1 75 ? 23.510 27.566 36.655 1.00 24.50 75 THR A N 1
ATOM 598 C CA . THR A 1 75 ? 22.636 28.471 35.925 1.00 20.91 75 THR A CA 1
ATOM 599 C C . THR A 1 75 ? 22.072 27.761 34.696 1.00 19.48 75 THR A C 1
ATOM 600 O O . THR A 1 75 ? 20.900 27.923 34.356 1.00 22.21 75 THR A O 1
ATOM 604 N N . LEU A 1 76 ? 22.906 26.962 34.041 1.00 18.15 76 LEU A N 1
ATOM 605 C CA . LEU A 1 76 ? 22.480 26.226 32.856 1.00 19.96 76 LEU A CA 1
ATOM 606 C C . LEU A 1 76 ? 21.389 25.212 33.201 1.00 26.47 76 LEU A C 1
ATOM 607 O O . LEU A 1 76 ? 20.426 25.039 32.448 1.00 18.42 76 LEU A O 1
ATOM 612 N N . ASN A 1 77 ? 21.551 24.543 34.340 1.00 24.69 77 ASN A N 1
ATOM 613 C CA . ASN A 1 77 ? 20.586 23.549 34.795 1.00 30.62 77 ASN A CA 1
ATOM 614 C C . ASN A 1 77 ? 19.211 24.182 35.000 1.00 27.22 77 ASN A C 1
ATOM 615 O O . ASN A 1 77 ? 18.195 23.618 34.594 1.00 24.63 77 ASN A O 1
ATOM 620 N N . GLY A 1 78 ? 19.190 25.351 35.637 1.00 20.80 78 GLY A N 1
ATOM 621 C CA . GLY A 1 78 ? 17.937 26.038 35.894 1.00 24.62 78 GLY A CA 1
ATOM 622 C C . GLY A 1 78 ? 17.297 26.513 34.606 1.00 25.66 78 GLY A C 1
ATOM 623 O O . GLY A 1 78 ? 16.075 26.627 34.501 1.00 27.17 78 GLY A O 1
ATOM 624 N N . GLU A 1 79 ? 18.141 26.784 33.619 1.00 22.81 79 GLU A N 1
ATOM 625 C CA . GLU A 1 79 ? 17.684 27.243 32.321 1.00 18.99 79 GLU A CA 1
ATOM 626 C C . GLU A 1 79 ? 17.034 26.091 31.566 1.00 21.04 79 GLU A C 1
ATOM 627 O O . GLU A 1 79 ? 15.974 26.250 30.951 1.00 20.66 79 GLU A O 1
ATOM 641 N N . GLN A 1 81 ? 15.789 23.425 32.915 1.00 20.21 81 GLN A N 1
ATOM 642 C CA . GLN A 1 81 ? 14.616 23.010 33.681 1.00 21.99 81 GLN A CA 1
ATOM 643 C C . GLN A 1 81 ? 13.419 23.887 33.319 1.00 21.39 81 GLN A C 1
ATOM 644 O O . GLN A 1 81 ? 12.289 23.405 33.203 1.00 19.10 81 GLN A O 1
ATOM 650 N N . THR A 1 82 ? 13.665 25.183 33.154 1.00 20.50 82 THR A N 1
ATOM 651 C CA . THR A 1 82 ? 12.589 26.082 32.782 1.00 16.57 82 THR A CA 1
ATOM 652 C C . THR A 1 82 ? 12.179 25.744 31.355 1.00 13.69 82 THR A C 1
ATOM 653 O O . THR A 1 82 ? 10.998 25.766 31.031 1.00 15.91 82 THR A O 1
ATOM 657 N N . LEU A 1 83 ? 13.151 25.413 30.508 1.00 17.99 83 LEU A N 1
ATOM 658 C CA . LEU A 1 83 ? 12.846 25.041 29.128 1.00 13.26 83 LEU A CA 1
ATOM 659 C C . LEU A 1 83 ? 11.940 23.814 29.173 1.00 18.32 83 LEU A C 1
ATOM 660 O O . LEU A 1 83 ? 10.939 23.727 28.458 1.00 16.05 83 LEU A O 1
ATOM 665 N N . LYS A 1 84 ? 12.298 22.865 30.031 1.00 18.63 84 LYS A N 1
ATOM 666 C CA . LYS A 1 84 ? 11.527 21.637 30.187 1.00 17.63 84 LYS A CA 1
ATOM 667 C C . LYS A 1 84 ? 10.091 21.922 30.641 1.00 18.13 84 LYS A C 1
ATOM 668 O O . LYS A 1 84 ? 9.136 21.394 30.070 1.00 17.24 84 LYS A O 1
ATOM 674 N N . ASN A 1 85 ? 9.940 22.748 31.671 1.00 17.68 85 ASN A N 1
ATOM 675 C CA . ASN A 1 85 ? 8.611 23.074 32.179 1.00 18.54 85 ASN A CA 1
ATO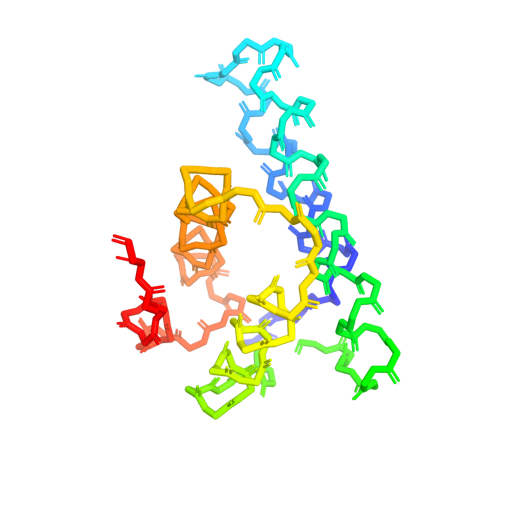M 676 C C . ASN A 1 85 ? 7.791 23.807 31.130 1.00 18.85 85 ASN A C 1
ATOM 677 O O . ASN A 1 85 ? 6.568 23.648 31.045 1.00 18.59 85 ASN A O 1
ATOM 682 N N . TRP A 1 86 ? 8.470 24.619 30.332 1.00 17.21 86 TRP A N 1
ATOM 683 C CA . TRP A 1 86 ? 7.802 25.367 29.282 1.00 15.15 86 TRP A CA 1
ATOM 684 C C . TRP A 1 86 ? 7.214 24.400 28.262 1.00 13.38 86 TRP A C 1
ATOM 685 O O . TRP A 1 86 ? 6.039 24.510 27.909 1.00 14.26 86 TRP A O 1
ATOM 696 N N . LEU A 1 87 ? 8.017 23.445 27.803 1.00 14.47 87 LEU A N 1
ATOM 697 C CA . LEU A 1 87 ? 7.536 22.477 26.829 1.00 14.29 87 LEU A CA 1
ATOM 698 C C . LEU A 1 87 ? 6.409 21.608 27.388 1.00 16.23 87 LEU A C 1
ATOM 699 O O . LEU A 1 87 ? 5.526 21.189 26.640 1.00 17.22 87 LEU A O 1
ATOM 704 N N . GLU A 1 88 ? 6.432 21.336 28.691 1.00 18.25 88 GLU A N 1
ATOM 705 C CA . GLU A 1 88 ? 5.367 20.535 29.301 1.00 19.33 88 GLU A CA 1
ATOM 706 C C . GLU A 1 88 ? 4.057 21.305 29.178 1.00 15.78 88 GLU A C 1
ATOM 707 O O . GLU A 1 88 ? 3.014 20.726 28.882 1.00 19.03 88 GLU A O 1
ATOM 713 N N . TYR A 1 89 ? 4.118 22.614 29.407 1.00 15.35 89 TYR A N 1
ATOM 714 C CA . TYR A 1 89 ? 2.939 23.464 29.296 1.00 16.02 89 TYR A CA 1
ATOM 715 C C . TYR A 1 89 ? 2.430 23.431 27.861 1.00 18.28 89 TYR A C 1
ATOM 716 O O . TYR A 1 89 ? 1.239 23.229 27.618 1.00 17.39 89 TYR A O 1
ATOM 725 N N . LEU A 1 90 ? 3.336 23.631 26.909 1.00 13.50 90 LEU A N 1
ATOM 726 C CA . LEU A 1 90 ? 2.954 23.628 25.503 1.00 13.85 90 LEU A CA 1
ATOM 727 C C . LEU A 1 90 ? 2.400 22.280 25.052 1.00 17.23 90 LEU A C 1
ATOM 728 O O . LEU A 1 90 ? 1.510 22.227 24.205 1.00 18.53 90 LEU A O 1
ATOM 733 N N . ALA A 1 91 ? 2.922 21.191 25.607 1.00 17.57 91 ALA A N 1
ATOM 734 C CA . ALA A 1 91 ? 2.424 19.873 25.236 1.00 15.58 91 ALA A CA 1
ATOM 735 C C . ALA A 1 91 ? 0.989 19.720 25.744 1.00 19.95 91 ALA A C 1
ATOM 736 O O . ALA A 1 91 ? 0.130 19.177 25.047 1.00 19.31 91 ALA A O 1
ATOM 738 N N . ARG A 1 92 ? 0.726 20.214 26.952 1.00 21.48 92 ARG A N 1
ATOM 739 C CA . ARG A 1 92 ? -0.613 20.129 27.524 1.00 23.52 92 ARG A CA 1
ATOM 740 C C . ARG A 1 92 ? -1.624 20.884 26.671 1.00 25.88 92 ARG A C 1
ATOM 741 O O . ARG A 1 92 ? -2.764 20.438 26.510 1.00 24.48 92 ARG A O 1
ATOM 749 N N . ILE A 1 93 ? -1.213 22.027 26.124 1.00 17.97 93 ILE A N 1
ATOM 750 C CA . ILE A 1 93 ? -2.121 22.811 25.299 1.00 20.99 93 ILE A CA 1
ATOM 751 C C . ILE A 1 93 ? -2.020 22.508 23.812 1.00 18.85 93 ILE A C 1
ATOM 752 O O . ILE A 1 93 ? -2.425 23.314 22.977 1.00 19.23 93 ILE A O 1
ATOM 757 N N . ASP A 1 94 ? -1.468 21.343 23.490 1.00 18.82 94 ASP A N 1
ATOM 758 C CA . ASP A 1 94 ? -1.382 20.881 22.112 1.00 20.25 94 ASP A CA 1
ATOM 759 C C . ASP A 1 94 ? -0.542 21.721 21.144 1.00 23.48 94 ASP A C 1
ATOM 760 O O . ASP A 1 94 ? -0.755 21.665 19.932 1.00 25.67 94 ASP A O 1
ATOM 765 N N . VAL A 1 95 ? 0.416 22.481 21.669 1.00 17.12 95 VAL A N 1
ATOM 766 C CA . VAL A 1 95 ? 1.271 23.325 20.834 1.00 18.85 95 VAL A CA 1
ATOM 767 C C . VAL A 1 95 ? 2.492 22.570 20.307 1.00 19.69 95 VAL A C 1
ATOM 768 O O . VAL A 1 95 ? 3.056 22.927 19.270 1.00 21.95 95 VAL A O 1
ATOM 772 N N . VAL A 1 96 ? 2.906 21.531 21.024 1.00 21.59 96 VAL A N 1
ATOM 773 C CA . VAL A 1 96 ? 4.029 20.724 20.576 1.00 20.86 96 VAL A CA 1
ATOM 774 C C . VAL A 1 96 ? 3.712 19.249 20.810 1.00 25.09 96 VAL A C 1
ATOM 775 O O . VAL A 1 96 ? 2.808 18.920 21.579 1.00 23.47 96 VAL A O 1
ATOM 779 N N . ASP A 1 97 ? 4.446 18.374 20.127 1.00 21.99 97 ASP A N 1
ATOM 780 C CA . ASP A 1 97 ? 4.268 16.927 20.250 1.00 31.29 97 ASP A CA 1
ATOM 781 C C . ASP A 1 97 ? 4.320 16.510 21.714 1.00 24.28 97 ASP A C 1
ATOM 782 O O . ASP A 1 97 ? 5.161 16.988 22.471 1.00 26.11 97 ASP A O 1
ATOM 787 N N . GLU A 1 98 ? 3.433 15.603 22.107 1.00 28.17 98 GLU A N 1
ATOM 788 C CA . GLU A 1 98 ? 3.392 15.151 23.490 1.00 24.83 98 GLU A CA 1
ATOM 789 C C . GLU A 1 98 ? 4.675 14.485 23.979 1.00 23.04 98 GLU A C 1
ATOM 790 O O . GLU A 1 98 ? 4.941 14.469 25.180 1.00 27.62 98 GLU A O 1
ATOM 796 N N . ASP A 1 99 ? 5.477 13.940 23.068 1.00 23.28 99 ASP A N 1
ATOM 797 C CA . ASP A 1 99 ? 6.715 13.281 23.479 1.00 28.74 99 ASP A CA 1
ATOM 798 C C . ASP A 1 99 ? 7.958 14.163 23.395 1.00 27.53 99 ASP A C 1
ATOM 799 O O . ASP A 1 99 ? 9.082 13.671 23.502 1.00 27.82 99 ASP A O 1
ATOM 804 N N . LEU A 1 100 ? 7.768 15.466 23.222 1.00 28.69 100 LEU A N 1
ATOM 805 C CA . LEU A 1 100 ? 8.910 16.364 23.118 1.00 23.67 100 LEU A CA 1
ATOM 806 C C . LEU A 1 100 ? 9.545 16.772 24.448 1.00 22.90 100 LEU A C 1
ATOM 807 O O . LEU A 1 100 ? 10.764 16.716 24.604 1.00 23.98 100 LEU A O 1
ATOM 812 N N . PRO A 1 101 ? 8.729 17.190 25.427 1.00 23.26 101 PRO A N 1
ATOM 813 C CA . PRO A 1 101 ? 9.302 17.598 26.711 1.00 23.68 101 PRO A CA 1
ATOM 814 C C . PRO A 1 101 ? 10.253 16.584 27.347 1.00 26.03 101 PRO A C 1
ATOM 815 O O . PRO A 1 101 ? 11.232 16.968 27.985 1.00 21.55 101 PRO A O 1
ATOM 819 N N . GLU A 1 102 ? 9.978 15.296 27.156 1.00 27.45 102 GLU A N 1
ATOM 820 C CA . GLU A 1 102 ? 10.822 14.238 27.712 1.00 30.80 102 GLU A CA 1
ATOM 821 C C . GLU A 1 102 ? 12.203 14.207 27.068 1.00 31.25 102 GLU A C 1
ATOM 822 O O . GLU A 1 102 ? 13.148 13.661 27.633 1.00 34.76 102 GLU A O 1
ATOM 828 N N . LYS A 1 103 ? 12.318 14.785 25.878 1.00 27.25 103 LYS A N 1
ATOM 829 C CA . LYS A 1 103 ? 13.591 14.792 25.174 1.00 27.27 103 LYS A CA 1
ATOM 830 C C . LYS A 1 103 ? 14.523 15.901 25.653 1.00 30.12 103 LYS A C 1
ATOM 831 O O . LYS A 1 103 ? 15.644 16.031 25.162 1.00 33.19 103 LYS A O 1
ATOM 837 N N . VAL A 1 104 ? 14.063 16.696 26.616 1.00 31.40 104 VAL A N 1
ATOM 838 C CA . VAL A 1 104 ? 14.881 17.778 27.157 1.00 27.07 104 VAL A CA 1
ATOM 839 C C . VAL A 1 104 ? 15.817 17.242 28.234 1.00 36.19 104 VAL A C 1
ATOM 840 O O . VAL A 1 104 ? 15.370 16.732 29.263 1.00 32.62 104 VAL A O 1
ATOM 844 N N . HIS A 1 105 ? 17.117 17.367 27.990 1.00 31.39 105 HIS A N 1
ATOM 845 C CA . HIS A 1 105 ? 18.126 16.902 28.931 1.00 35.40 105 HIS A CA 1
ATOM 846 C C . HIS A 1 105 ? 18.447 17.969 29.975 1.00 35.88 105 HIS A C 1
ATOM 847 O O . HIS A 1 105 ? 18.951 19.045 29.646 1.00 35.25 105 HIS A O 1
ATOM 854 N N . VAL A 1 106 ? 18.143 17.666 31.234 1.00 29.31 106 VAL A N 1
ATOM 855 C CA . VAL A 1 106 ? 18.403 18.599 32.322 1.00 32.08 106 VAL A CA 1
ATOM 856 C C . VAL A 1 106 ? 19.627 18.149 33.113 1.00 34.74 106 VAL A C 1
ATOM 857 O O . VAL A 1 106 ? 19.543 17.253 33.953 1.00 37.79 106 VAL A O 1
ATOM 861 N N . PRO A 1 107 ? 20.788 18.766 32.845 1.00 40.57 107 PRO A N 1
ATOM 862 C CA . PRO A 1 107 ? 22.035 18.427 33.534 1.00 41.14 107 PRO A CA 1
ATOM 863 C C . PRO A 1 107 ? 22.030 18.896 34.985 1.00 43.56 107 PRO A C 1
ATOM 864 O O . PRO A 1 107 ? 22.079 18.083 35.907 1.00 46.19 107 PRO A O 1
#

Solvent-accessible surface area: 6137 Å² total

Sequence (102 aa):
RPSLSPREARDRYLAHRQTDAADASIKSFRYRLKHFVEWAEERDITARELTGWKLDEYETFRRGSDVSPATLNGEQTLKNWLEYLARIDVVDEDLPEKVHVP

Organism: Haloarcula marismortui (strain ATCC 43049 / DSM 3752 / JCM 8966 / VKM B-1809) (NCBI:txid272569)

B-factor: mean 25.27, std 10.53, range [9.65, 62.83]

Radius of gyration: 12.82 Å; Cα contacts (8 Å, |Δi|>4): 93; chains: 1; bounding box: 34×25×31 Å

CATH classification: 1.10.150.130

Secondary structure (DSSP, 8-state):
-----HHHHHHHHHHHHTTTS-HHHHHHHHHHHHHHHHHHHHTT-------HHHHHHHHHHHHTSS--HHHHHH--HHHHHHHHHHHTTSS-TTSGGG----

InterPro domains:
  IPR002104 Integrase, catalytic domain [PS51898] (115-330)
  IPR010998 Integrase/recombinase, N-terminal [G3DSA:1.10.150.130] (1-114)
  IPR011010 DNA breaking-rejoining enzyme, catalytic core [SSF56349] (10-320)
  IPR013762 Integrase-like, catalytic domain superfamily [G3DSA:1.10.443.10] (115-332)
  IPR044068 Core-binding (CB) domain [PS51900] (7-91)
  IPR050090 Bacterial tyrosine recombinase XerC/XerD complex [PTHR30349] (25-318)